Protein AF-A0A935MZI9-F1 (afdb_monomer)

Sequence (164 aa):
MFSITSVINKSRVSQPYQLLLAGLVLLYLSMLALTANASAQITFTRVWAGPEYTRVTLESNLPIKYTLSLQSSPDQVILDLENIGINPSLGSLPTKIDPKDPLIKKANIAYLSSNGVRLTLALKSKAVPRAFVLDPMGKFGYRLVLDIFPPDRAANASENTMIH

Secondary structure (DSSP, 8-state):
--------------HHHHHHHHHHHHHHHHHHT----PPB-EEEEEEEE-SS-EEEEEEESSPPPEEEEEEETTEEEEEEEETB---HHHHTGGGG--TT-SSEEEEEEEEETTTEEEEEEEESS--EEEEEEE--BTTB-EEEEEEEE-HHHHHHHTGGGTT-

Structure (mmCIF, N/CA/C/O backbone):
data_AF-A0A93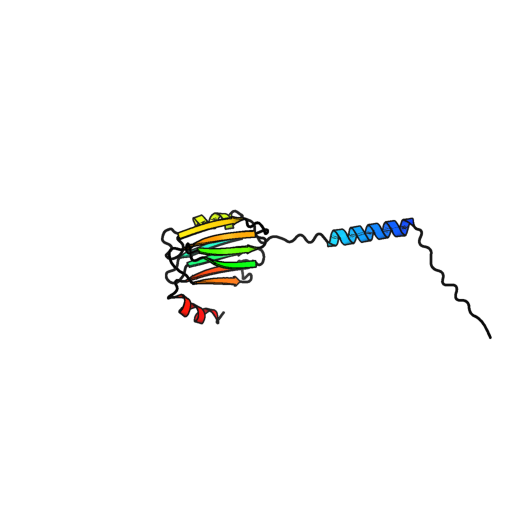5MZI9-F1
#
_entry.id   AF-A0A935MZI9-F1
#
loop_
_atom_site.group_PDB
_atom_site.id
_atom_site.type_symbol
_atom_site.label_atom_id
_atom_site.label_alt_id
_atom_site.label_comp_id
_atom_site.label_asym_id
_atom_site.label_entity_id
_atom_site.label_s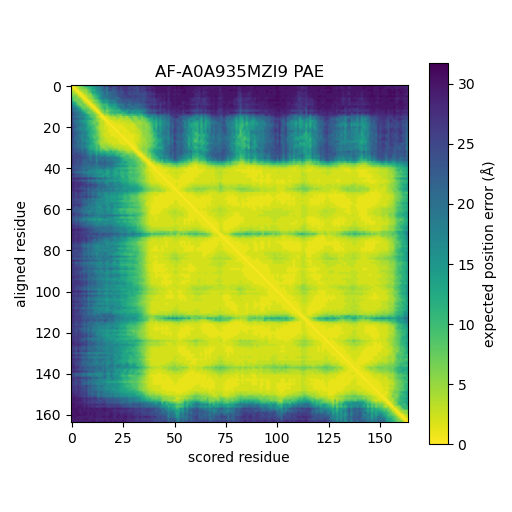eq_id
_atom_site.pdbx_PDB_ins_code
_atom_site.Cartn_x
_atom_site.Cartn_y
_atom_site.Cartn_z
_atom_site.occupancy
_atom_site.B_iso_or_equiv
_atom_site.auth_seq_id
_atom_site.auth_comp_id
_atom_site.auth_asym_id
_atom_site.auth_atom_id
_atom_site.pdbx_PDB_model_num
ATOM 1 N N . MET A 1 1 ? -81.687 23.612 27.664 1.00 50.78 1 MET A N 1
ATOM 2 C CA . MET A 1 1 ? -80.789 22.793 26.821 1.00 50.78 1 MET A CA 1
ATOM 3 C C . MET A 1 1 ? -79.408 22.875 27.465 1.00 50.78 1 MET A C 1
ATOM 5 O O . MET A 1 1 ? -78.915 23.980 27.641 1.00 50.78 1 MET A O 1
ATOM 9 N N . PHE A 1 2 ? -78.914 21.762 28.012 1.00 42.97 2 PHE A N 1
ATOM 10 C CA . PHE A 1 2 ? -77.824 21.706 29.000 1.00 42.97 2 PHE A CA 1
ATOM 11 C C . PHE A 1 2 ? -76.459 22.109 28.419 1.00 42.97 2 PHE A C 1
ATOM 13 O O . PHE A 1 2 ? -76.069 21.605 27.371 1.00 42.97 2 PHE A O 1
ATOM 20 N N . SER A 1 3 ? -75.723 22.971 29.130 1.00 45.97 3 SER A N 1
ATOM 21 C CA . SER A 1 3 ? -74.312 23.267 28.858 1.00 45.97 3 SER A CA 1
ATOM 22 C C . SER A 1 3 ? -73.448 22.392 29.767 1.00 45.97 3 SER A C 1
ATOM 24 O O . SER A 1 3 ? -73.548 22.492 30.990 1.00 45.97 3 SER A O 1
ATOM 26 N N . ILE A 1 4 ? -72.654 21.493 29.184 1.00 55.47 4 ILE A N 1
ATOM 27 C CA . ILE A 1 4 ? -71.721 20.625 29.913 1.00 55.47 4 ILE A CA 1
ATOM 28 C C . ILE A 1 4 ? -70.332 21.254 29.802 1.00 55.47 4 ILE A C 1
ATOM 30 O O . ILE A 1 4 ? -69.691 21.179 28.756 1.00 55.47 4 ILE A O 1
ATOM 34 N N . THR A 1 5 ? -69.853 21.874 30.877 1.00 53.16 5 THR A N 1
ATOM 35 C CA . THR A 1 5 ? -68.478 22.378 30.959 1.00 53.16 5 THR A CA 1
ATOM 36 C C . THR A 1 5 ? -67.553 21.224 31.350 1.00 53.16 5 THR A C 1
ATOM 38 O O . THR A 1 5 ? -67.623 20.723 32.472 1.00 53.16 5 THR A O 1
ATOM 41 N N . SER A 1 6 ? -66.683 20.771 30.443 1.00 55.53 6 SER A N 1
ATOM 42 C CA . SER A 1 6 ? -65.675 19.755 30.763 1.00 55.53 6 SER A CA 1
ATOM 43 C C . SER A 1 6 ? -64.560 20.364 31.619 1.00 55.53 6 SER A C 1
ATOM 45 O O . SER A 1 6 ? -63.818 21.232 31.153 1.00 55.53 6 SER A O 1
ATOM 47 N N . VAL A 1 7 ? -64.398 19.892 32.855 1.00 57.44 7 VAL A N 1
ATOM 48 C CA . VAL A 1 7 ? -63.219 20.194 33.677 1.00 57.44 7 VAL A CA 1
ATOM 49 C C . VAL A 1 7 ? -62.074 19.300 33.202 1.00 57.44 7 VAL A C 1
ATOM 51 O O . VAL A 1 7 ? -61.977 18.135 33.578 1.00 57.44 7 VAL A O 1
ATOM 54 N N . ILE A 1 8 ? -61.204 19.836 32.346 1.00 59.06 8 ILE A N 1
ATOM 55 C CA . ILE A 1 8 ? -59.955 19.167 31.972 1.00 59.06 8 ILE A CA 1
ATOM 56 C C . ILE A 1 8 ? -58.979 19.338 33.142 1.00 59.06 8 ILE A C 1
ATOM 58 O O . ILE A 1 8 ? -58.367 20.392 33.317 1.00 59.06 8 ILE A O 1
ATOM 62 N N . ASN A 1 9 ? -58.848 18.298 33.967 1.00 50.78 9 ASN A N 1
ATOM 63 C CA . ASN A 1 9 ? -57.849 18.231 35.030 1.00 50.78 9 ASN A CA 1
ATOM 64 C C . ASN A 1 9 ? -56.453 18.062 34.409 1.00 50.78 9 ASN A C 1
ATOM 66 O O . ASN A 1 9 ? -56.007 16.952 34.122 1.00 50.78 9 ASN A O 1
ATOM 70 N N . LYS A 1 10 ? -55.762 19.178 34.168 1.00 58.72 10 LYS A N 1
ATOM 71 C CA . LYS A 1 10 ? -54.358 19.176 33.753 1.00 58.72 10 LYS A CA 1
ATOM 72 C C . LYS A 1 10 ? -53.511 19.017 35.013 1.00 58.72 10 LYS A C 1
ATOM 74 O O . LYS A 1 10 ? -53.189 20.007 35.667 1.00 58.72 10 LYS A O 1
ATOM 79 N N . SER A 1 11 ? -53.191 17.773 35.374 1.00 56.94 11 SER A N 1
ATOM 80 C CA . SER A 1 11 ? -52.328 17.453 36.514 1.00 56.94 11 SER A CA 1
ATOM 81 C C . SER A 1 11 ? -51.043 18.281 36.432 1.00 56.94 11 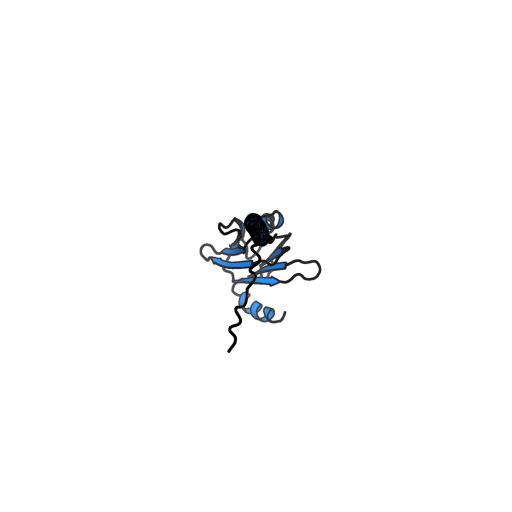SER A C 1
ATOM 83 O O . SER A 1 11 ? -50.204 18.077 35.549 1.00 56.94 11 SER A O 1
ATOM 85 N N . ARG A 1 12 ? -50.918 19.267 37.324 1.00 65.25 12 ARG A N 1
ATOM 86 C CA . ARG A 1 12 ? -49.789 20.195 37.380 1.00 65.25 12 ARG A CA 1
ATOM 87 C C . ARG A 1 12 ? -48.622 19.458 38.033 1.00 65.25 12 ARG A C 1
ATOM 89 O O . ARG A 1 12 ? -48.403 19.560 39.234 1.00 65.25 12 ARG A O 1
ATOM 96 N N . VAL A 1 13 ? -47.923 18.648 37.240 1.00 61.50 13 VAL A N 1
ATOM 97 C CA . VAL A 1 13 ? -46.647 18.042 37.640 1.00 61.50 13 VAL A CA 1
ATOM 98 C C . VAL A 1 13 ? -45.742 19.182 38.113 1.00 61.50 13 VAL A C 1
ATOM 100 O O . VAL A 1 13 ? -45.597 20.186 37.413 1.00 61.50 13 VAL A O 1
ATOM 103 N N . SER A 1 14 ? -45.225 19.093 39.337 1.00 62.81 14 SER A N 1
ATOM 104 C CA . SER A 1 14 ? -44.522 20.205 39.976 1.00 62.81 14 SER A CA 1
ATOM 105 C C . SER A 1 14 ? -43.237 20.556 39.212 1.00 62.81 14 SER A C 1
ATOM 107 O O . SER A 1 14 ? -42.521 19.676 38.732 1.00 62.81 14 SER A O 1
ATOM 109 N N . GLN A 1 15 ? -42.944 21.859 39.093 1.00 69.06 15 GLN A N 1
ATOM 110 C CA . GLN A 1 15 ? -41.798 22.395 38.340 1.00 69.06 15 GLN A CA 1
ATOM 111 C C . GLN A 1 15 ? -40.449 21.667 38.548 1.00 69.06 15 GLN A C 1
ATOM 113 O O . GLN A 1 15 ? -39.766 21.454 37.546 1.00 69.06 15 GLN A O 1
ATOM 118 N N . PRO A 1 16 ? -40.044 21.224 39.761 1.00 72.62 16 PRO A N 1
ATOM 119 C CA . PRO A 1 16 ? -38.768 20.520 39.923 1.00 72.62 16 PRO A CA 1
ATOM 120 C C . PRO A 1 16 ? -38.715 19.163 39.203 1.00 72.62 16 PRO A C 1
ATOM 122 O O . PRO A 1 16 ? -37.661 18.791 38.693 1.00 72.62 16 PRO A O 1
ATOM 125 N N . TYR A 1 17 ? -39.838 18.444 39.086 1.00 79.19 17 TYR A N 1
ATOM 126 C CA . TYR A 1 17 ? -39.873 17.154 38.385 1.00 79.19 17 TYR A CA 1
ATOM 127 C C . TYR A 1 17 ? -39.717 17.317 36.874 1.00 79.19 17 TYR A C 1
ATOM 129 O O . TYR A 1 17 ? -39.078 16.488 36.231 1.00 79.19 17 TYR A O 1
ATOM 137 N N . GLN A 1 18 ? -40.257 18.398 36.303 1.00 80.31 18 GLN A N 1
ATOM 138 C CA . GLN A 1 18 ? -40.099 18.687 34.876 1.00 80.31 18 GLN A CA 1
ATOM 139 C C . GLN A 1 18 ? -38.646 19.024 34.520 1.00 80.31 18 GLN A C 1
ATOM 141 O O . GLN A 1 18 ? -38.155 18.560 33.494 1.00 80.31 18 GLN A O 1
ATOM 146 N N . LEU A 1 19 ? -37.941 19.762 35.385 1.00 85.44 19 LEU A N 1
ATOM 147 C CA . LEU A 1 19 ? -36.517 20.068 35.202 1.00 85.44 19 LEU A CA 1
ATOM 148 C C . LEU A 1 19 ? -35.640 18.816 35.336 1.00 85.44 19 LEU A C 1
ATOM 150 O O . LEU A 1 19 ? -34.713 18.631 34.550 1.00 85.44 19 LEU A O 1
ATOM 154 N N . LEU A 1 20 ? -35.961 17.931 36.283 1.00 88.31 20 LEU A N 1
ATOM 155 C CA . LEU A 1 20 ? -35.230 16.679 36.490 1.00 88.31 20 LEU A CA 1
ATOM 156 C C . LEU A 1 20 ? -35.422 15.708 35.314 1.00 88.31 20 LEU A C 1
ATOM 158 O O . LEU A 1 20 ? -34.450 15.144 34.815 1.00 88.31 20 LEU A O 1
ATOM 162 N N . LEU A 1 21 ? -36.653 15.574 34.811 1.00 89.38 21 LEU A N 1
ATOM 163 C CA . LEU A 1 21 ? -36.949 14.790 33.608 1.00 89.38 21 LEU A CA 1
ATOM 164 C C . LEU A 1 21 ? -36.272 15.372 32.362 1.00 89.38 21 LEU A C 1
ATOM 166 O O . LEU A 1 21 ? -35.676 14.620 31.597 1.00 89.38 21 LEU A O 1
ATOM 170 N N . ALA A 1 22 ? -36.304 16.694 32.171 1.00 89.00 22 ALA A N 1
ATOM 171 C CA . ALA A 1 22 ? -35.617 17.343 31.054 1.00 89.00 22 ALA A CA 1
ATOM 172 C C . ALA A 1 22 ? -34.095 17.127 31.113 1.00 89.00 22 ALA A C 1
ATOM 174 O O . ALA A 1 22 ? -33.479 16.838 30.088 1.00 89.00 22 ALA A O 1
ATOM 175 N N . GLY A 1 23 ? -33.500 17.196 32.309 1.00 92.25 23 GLY A N 1
ATOM 176 C CA . GLY A 1 23 ? -32.087 16.889 32.530 1.00 92.25 23 GLY A CA 1
ATOM 177 C C . GLY A 1 23 ? -31.732 15.438 32.194 1.00 92.25 23 GLY A C 1
ATOM 178 O O . GLY A 1 23 ? -30.738 15.198 31.514 1.00 92.25 23 GLY A O 1
ATOM 179 N N . LEU A 1 24 ? -32.569 14.474 32.594 1.00 93.31 24 LEU A N 1
ATOM 180 C CA . LEU A 1 24 ? -32.386 13.057 32.253 1.00 93.31 24 LEU A CA 1
ATOM 181 C C . LEU A 1 24 ? -32.532 12.792 30.749 1.00 93.31 24 LEU A C 1
ATOM 183 O O . LEU A 1 24 ? -31.757 12.018 30.195 1.00 93.31 24 LEU A O 1
ATOM 187 N N . VAL A 1 25 ? -33.477 13.451 30.074 1.00 92.81 25 VAL A N 1
ATOM 188 C CA . VAL A 1 25 ? -33.648 13.344 28.616 1.00 92.81 25 VAL A CA 1
ATOM 189 C C . VAL A 1 25 ? -32.451 13.944 27.877 1.00 92.81 25 VAL A C 1
ATOM 191 O O . VAL A 1 25 ? -31.958 13.332 26.934 1.00 92.81 25 VAL A O 1
ATOM 194 N N . LEU A 1 26 ? -31.938 15.097 28.318 1.00 89.00 26 LEU A N 1
ATOM 195 C CA . LEU A 1 26 ? -30.732 15.711 27.750 1.00 89.00 26 LEU A CA 1
ATOM 196 C C . LEU A 1 26 ? -29.486 14.846 27.964 1.00 89.00 26 LEU A C 1
ATOM 198 O O . LEU A 1 26 ? -28.681 14.705 27.046 1.00 89.00 26 LEU A O 1
ATOM 202 N N . LEU A 1 27 ? -29.344 14.237 29.145 1.00 87.69 27 LEU A N 1
ATOM 203 C CA . LEU A 1 27 ? -28.261 13.299 29.441 1.00 87.69 27 LEU A CA 1
ATOM 204 C C . LEU A 1 27 ? -28.371 12.019 28.600 1.00 87.69 27 LEU A C 1
ATOM 206 O O . LEU A 1 27 ? -27.368 11.500 28.121 1.00 87.69 27 LEU A O 1
ATOM 210 N N . TYR A 1 28 ? -29.587 11.521 28.382 1.00 86.56 28 TYR A N 1
ATOM 211 C CA . TYR A 1 28 ? -29.821 10.380 27.505 1.00 86.56 28 TYR A CA 1
ATOM 212 C C . TYR A 1 28 ? -29.466 10.727 26.050 1.00 86.56 28 TYR A C 1
ATOM 214 O O . TYR A 1 28 ? -28.673 10.021 25.434 1.00 86.56 28 TYR A O 1
ATOM 222 N N . LEU A 1 29 ? -29.938 11.862 25.520 1.00 84.94 29 LEU A N 1
ATOM 223 C CA . LEU A 1 29 ? -29.601 12.324 24.166 1.00 84.94 29 LEU A CA 1
ATOM 224 C C . LEU A 1 29 ? -28.095 12.564 23.968 1.00 84.94 29 LEU A C 1
ATOM 226 O O . LEU A 1 29 ? -27.577 12.268 22.892 1.00 84.94 29 LEU A O 1
ATOM 230 N N . SER A 1 30 ? -27.379 13.064 24.981 1.00 80.38 30 SER A N 1
ATOM 231 C CA . SER A 1 30 ? -25.927 13.266 24.888 1.00 80.38 30 SER A CA 1
ATOM 232 C C . SER A 1 30 ? -25.146 11.949 24.885 1.00 80.38 30 SER A C 1
ATOM 234 O O . SER A 1 30 ? -24.137 11.846 24.189 1.00 80.38 30 SER A O 1
ATOM 236 N N . MET A 1 31 ? -25.636 10.913 25.574 1.00 78.62 31 MET A N 1
ATOM 237 C CA . MET A 1 31 ? -25.071 9.560 25.509 1.00 78.62 31 MET A CA 1
ATOM 238 C C . MET A 1 31 ? -25.290 8.903 24.137 1.00 78.62 31 MET A C 1
ATOM 240 O O . MET A 1 31 ? -24.408 8.189 23.665 1.00 78.62 31 MET A O 1
ATOM 244 N N . LEU A 1 32 ? -26.409 9.183 23.452 1.00 70.19 32 LEU A N 1
ATOM 245 C CA . LEU A 1 32 ? -26.630 8.729 22.069 1.00 70.19 32 LEU A CA 1
ATOM 246 C C . LEU A 1 32 ? -25.703 9.414 21.047 1.00 70.19 32 LEU A C 1
ATOM 248 O O . LEU A 1 32 ? -25.451 8.847 19.986 1.00 70.19 32 LEU A O 1
ATOM 252 N N . ALA A 1 33 ? -25.182 10.607 21.348 1.00 65.12 33 ALA A N 1
ATOM 253 C CA . ALA A 1 33 ? -24.295 11.348 20.447 1.00 65.12 33 ALA A CA 1
ATOM 254 C C . ALA A 1 33 ? -22.843 10.828 20.438 1.00 65.12 33 ALA A C 1
ATOM 256 O O . ALA A 1 33 ? -22.043 11.248 19.602 1.00 65.12 33 ALA A O 1
ATOM 257 N N . LEU A 1 34 ? -22.488 9.902 21.336 1.00 60.56 34 LEU A N 1
ATOM 258 C CA . LEU A 1 34 ? -21.151 9.317 21.427 1.00 60.56 34 LEU A CA 1
ATOM 259 C C . LEU A 1 34 ? -21.035 8.040 20.577 1.00 60.56 34 LEU A C 1
ATOM 261 O O . LEU A 1 34 ? -20.685 6.967 21.064 1.00 60.56 34 LEU A O 1
ATOM 265 N N . THR A 1 35 ? -21.314 8.130 19.276 1.00 60.19 35 THR A N 1
ATOM 266 C CA . THR A 1 35 ? -20.930 7.050 18.361 1.00 60.19 35 THR A CA 1
ATOM 267 C C . THR A 1 35 ? -19.417 7.108 18.168 1.00 60.19 35 THR A C 1
ATOM 269 O O . THR A 1 35 ? -18.906 7.908 17.381 1.00 60.19 35 THR A O 1
ATOM 272 N N . ALA A 1 36 ? -18.681 6.284 18.913 1.00 61.94 36 ALA A N 1
ATOM 273 C CA . ALA A 1 36 ? -17.266 6.062 18.661 1.00 61.94 36 ALA A CA 1
ATOM 274 C C . ALA A 1 36 ? -17.115 5.442 17.263 1.00 61.94 36 ALA A C 1
ATOM 276 O O . ALA A 1 36 ? -17.371 4.255 17.066 1.00 61.94 36 ALA A O 1
ATOM 277 N N . ASN A 1 37 ? -16.728 6.251 16.276 1.00 67.94 37 ASN A N 1
ATOM 278 C CA . ASN A 1 37 ? -16.358 5.746 14.960 1.00 67.94 37 ASN A CA 1
ATOM 279 C C . ASN A 1 37 ? -15.050 4.968 15.117 1.00 67.94 37 ASN A C 1
ATOM 281 O O . ASN A 1 37 ? -13.977 5.559 15.247 1.00 67.94 37 ASN A O 1
ATOM 285 N N . ALA A 1 38 ? -15.144 3.640 15.155 1.00 73.75 38 ALA A N 1
ATOM 286 C CA . ALA A 1 38 ? -13.966 2.789 15.159 1.00 73.75 38 ALA A CA 1
ATOM 287 C C . ALA A 1 38 ? -13.168 3.044 13.871 1.00 73.75 38 ALA A C 1
ATOM 289 O O . ALA A 1 38 ? -13.694 2.907 12.766 1.00 73.75 38 ALA A O 1
ATOM 290 N N . SER A 1 39 ? -11.904 3.444 14.015 1.00 85.12 39 SER A N 1
ATOM 291 C CA . SER A 1 39 ? -11.009 3.613 12.871 1.00 85.12 39 SER A CA 1
ATOM 292 C C . SER A 1 39 ? -10.630 2.237 12.325 1.00 85.12 39 SER A C 1
ATOM 294 O O . SER A 1 39 ? -10.331 1.313 13.090 1.00 85.12 39 SER A O 1
ATOM 296 N N . ALA A 1 40 ? -10.598 2.105 10.999 1.00 92.19 40 ALA A N 1
ATOM 297 C CA . ALA A 1 40 ? -10.010 0.928 10.382 1.00 92.19 40 ALA A CA 1
ATOM 298 C C . ALA A 1 40 ? -8.507 0.893 10.701 1.00 92.19 40 ALA A C 1
ATOM 300 O O . ALA A 1 40 ? -7.822 1.919 10.727 1.00 92.19 40 ALA A O 1
ATOM 301 N N . GLN A 1 41 ? -8.004 -0.303 10.979 1.00 95.19 41 GLN A N 1
ATOM 302 C CA . GLN A 1 41 ? -6.609 -0.572 11.288 1.00 95.19 41 GLN A CA 1
ATOM 303 C C . GLN A 1 41 ? -6.080 -1.565 10.271 1.00 95.19 41 GLN A C 1
ATOM 305 O O . GLN A 1 41 ? -6.669 -2.629 10.077 1.00 95.19 41 GLN A O 1
ATOM 310 N N . ILE A 1 42 ? -4.955 -1.230 9.643 1.00 97.94 42 ILE A N 1
ATOM 311 C CA . ILE A 1 42 ? -4.275 -2.158 8.743 1.00 97.94 42 ILE A CA 1
ATOM 312 C C . ILE A 1 42 ? -3.652 -3.266 9.589 1.00 97.94 42 ILE A C 1
ATOM 314 O O . ILE A 1 42 ? -2.752 -3.016 10.384 1.00 97.94 42 ILE A O 1
ATOM 318 N N . THR A 1 43 ? -4.132 -4.492 9.449 1.00 98.00 43 THR A N 1
ATOM 319 C CA . THR A 1 43 ? -3.643 -5.651 10.201 1.00 98.00 43 THR A CA 1
ATOM 320 C C . THR A 1 43 ? -2.451 -6.289 9.503 1.00 98.00 43 THR A C 1
ATOM 322 O O . THR A 1 43 ? -1.503 -6.710 10.166 1.00 98.00 43 THR A O 1
ATOM 325 N N . PHE A 1 44 ? -2.437 -6.290 8.169 1.00 98.19 44 PHE A N 1
ATOM 326 C CA . PHE A 1 44 ? -1.391 -6.922 7.376 1.00 98.19 44 PHE A CA 1
ATOM 327 C C . PHE A 1 44 ? -1.143 -6.185 6.056 1.00 98.19 44 PHE A C 1
ATOM 329 O O . PHE A 1 44 ? -2.039 -5.573 5.481 1.00 98.19 44 PHE A O 1
ATOM 336 N N . THR A 1 45 ? 0.094 -6.255 5.563 1.00 98.38 45 THR A N 1
ATOM 337 C CA . THR A 1 45 ? 0.484 -5.701 4.261 1.00 98.38 45 THR A CA 1
ATOM 338 C C . THR A 1 45 ? 1.344 -6.690 3.484 1.00 98.38 45 THR A C 1
ATOM 340 O O . THR A 1 45 ? 2.236 -7.336 4.047 1.00 98.38 45 THR A O 1
ATOM 343 N N . ARG A 1 46 ? 1.112 -6.792 2.174 1.00 97.81 46 ARG A N 1
ATOM 344 C CA . ARG A 1 46 ? 1.891 -7.628 1.252 1.00 97.81 46 ARG A CA 1
ATOM 345 C C . ARG A 1 46 ? 2.158 -6.876 -0.044 1.00 97.81 46 ARG A C 1
ATOM 347 O O . ARG A 1 46 ? 1.291 -6.163 -0.537 1.00 97.81 46 ARG A O 1
ATOM 354 N N . VAL A 1 47 ? 3.344 -7.104 -0.596 1.00 98.25 47 VAL A N 1
ATOM 3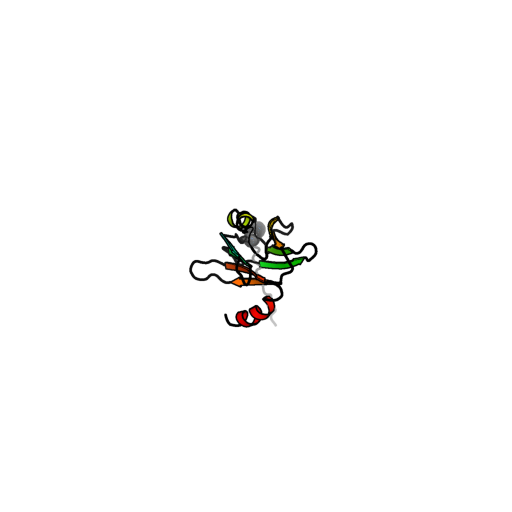55 C CA . VAL A 1 47 ? 3.726 -6.695 -1.946 1.00 98.25 47 VAL A CA 1
ATOM 356 C C . VAL A 1 47 ? 4.117 -7.958 -2.705 1.00 98.25 47 VAL A C 1
ATOM 358 O O . VAL A 1 47 ? 4.843 -8.798 -2.173 1.00 98.25 47 VAL A O 1
ATOM 361 N N . TRP A 1 48 ? 3.586 -8.127 -3.909 1.00 97.88 48 TRP A N 1
ATOM 362 C CA . TRP A 1 48 ? 3.954 -9.193 -4.832 1.00 97.88 48 TRP A CA 1
ATOM 363 C C . TRP A 1 48 ? 4.371 -8.562 -6.157 1.00 97.88 48 TRP A C 1
ATOM 365 O O . TRP A 1 48 ? 3.541 -7.964 -6.839 1.00 97.88 48 TRP A O 1
ATOM 375 N N . ALA A 1 49 ? 5.655 -8.680 -6.490 1.00 96.38 49 ALA A N 1
ATOM 376 C CA . ALA A 1 49 ? 6.224 -8.201 -7.743 1.00 96.38 49 ALA A CA 1
ATOM 377 C C . ALA A 1 49 ? 6.183 -9.334 -8.777 1.00 96.38 49 ALA A C 1
ATOM 379 O O . ALA A 1 49 ? 7.001 -10.256 -8.732 1.00 96.38 49 ALA A O 1
ATOM 380 N N . GLY A 1 50 ? 5.192 -9.300 -9.666 1.00 93.00 50 GLY A N 1
ATOM 381 C CA . GLY A 1 50 ? 5.019 -10.282 -10.727 1.00 93.00 50 GLY A CA 1
ATOM 382 C C . GLY A 1 50 ? 5.581 -9.822 -12.072 1.00 93.00 50 GLY A C 1
ATOM 383 O O . GLY A 1 50 ? 5.874 -8.639 -12.256 1.00 93.00 50 GLY A O 1
ATOM 384 N N . PRO A 1 51 ? 5.692 -10.741 -13.047 1.00 88.19 51 PRO A N 1
ATOM 385 C CA . PRO A 1 51 ? 6.032 -10.375 -14.418 1.00 88.19 51 PRO A CA 1
ATOM 386 C C . PRO A 1 51 ? 4.935 -9.507 -15.048 1.00 88.19 51 PRO A C 1
ATOM 388 O O . PRO A 1 51 ? 5.243 -8.520 -15.709 1.00 88.19 51 PRO A O 1
ATOM 391 N N . GLU A 1 52 ? 3.661 -9.814 -14.788 1.00 91.50 52 GLU A N 1
ATOM 392 C CA . GLU A 1 52 ? 2.534 -9.136 -15.434 1.00 91.50 52 GLU A CA 1
ATOM 393 C C . GLU A 1 52 ? 2.140 -7.824 -14.742 1.00 91.50 52 GLU A C 1
ATOM 395 O O . GLU A 1 52 ? 1.831 -6.837 -15.410 1.00 91.50 52 GLU A O 1
ATOM 400 N N . TYR A 1 53 ? 2.179 -7.800 -13.410 1.00 96.25 53 TYR A N 1
ATOM 401 C CA . TYR A 1 53 ? 1.782 -6.668 -12.575 1.00 96.25 53 TYR A CA 1
ATOM 402 C C . TYR A 1 53 ? 2.452 -6.739 -11.201 1.00 96.25 53 TYR A C 1
ATOM 404 O O . TYR A 1 53 ? 2.863 -7.811 -10.749 1.00 96.25 53 TYR A O 1
ATOM 412 N N . THR A 1 54 ? 2.493 -5.603 -10.508 1.00 97.69 54 THR A N 1
ATOM 413 C CA . THR A 1 54 ? 2.818 -5.549 -9.079 1.00 97.69 54 THR A CA 1
ATOM 414 C C . THR A 1 54 ? 1.530 -5.390 -8.284 1.00 97.69 54 THR A C 1
ATOM 416 O O . THR A 1 54 ? 0.748 -4.478 -8.548 1.00 97.69 54 THR A O 1
ATOM 419 N N . ARG A 1 55 ? 1.317 -6.258 -7.292 1.00 98.44 55 ARG A N 1
ATOM 420 C CA . ARG A 1 55 ? 0.165 -6.212 -6.383 1.00 98.44 55 ARG A CA 1
ATOM 421 C C . ARG A 1 55 ? 0.579 -5.746 -5.003 1.00 98.44 55 ARG A C 1
ATOM 423 O O . ARG A 1 55 ? 1.449 -6.342 -4.370 1.00 98.44 55 ARG A O 1
ATOM 430 N N . VAL A 1 56 ? -0.123 -4.744 -4.499 1.00 98.56 56 VAL A N 1
ATOM 431 C CA . VAL A 1 56 ? -0.087 -4.314 -3.105 1.00 98.56 56 VAL A CA 1
ATOM 432 C C . VAL A 1 56 ? -1.408 -4.714 -2.458 1.00 98.56 56 VAL A C 1
ATOM 434 O O . VAL A 1 56 ? -2.482 -4.458 -2.992 1.00 98.56 56 VAL A O 1
ATOM 437 N N . THR A 1 57 ? -1.350 -5.378 -1.310 1.00 98.50 57 THR A N 1
ATOM 438 C CA . THR A 1 57 ? -2.541 -5.767 -0.546 1.00 98.50 57 THR A CA 1
ATOM 439 C C . THR A 1 57 ? -2.437 -5.225 0.866 1.00 98.50 57 THR A C 1
ATOM 441 O O . THR A 1 57 ? -1.443 -5.474 1.553 1.00 98.50 57 THR A O 1
ATOM 444 N N . LEU A 1 58 ? -3.475 -4.508 1.287 1.00 98.62 58 LEU A N 1
ATOM 445 C CA . LEU A 1 58 ? -3.667 -4.017 2.645 1.00 98.62 58 LEU A CA 1
ATOM 446 C C . LEU A 1 58 ? -4.857 -4.765 3.243 1.00 98.62 58 LEU A C 1
ATOM 448 O O . LEU A 1 58 ? -5.954 -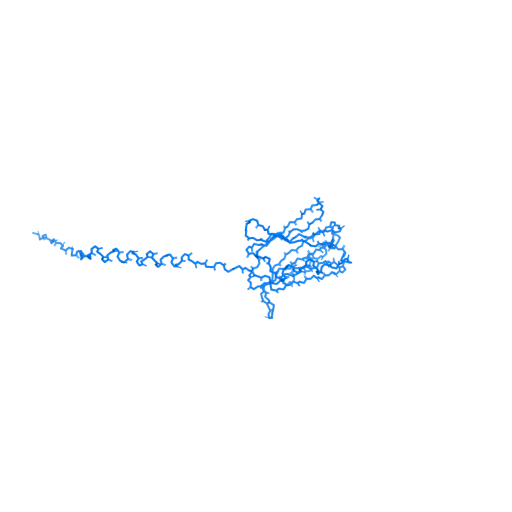4.694 2.699 1.00 98.62 58 LEU A O 1
ATOM 452 N N . GLU A 1 59 ? -4.641 -5.495 4.330 1.00 98.50 59 GLU A N 1
ATOM 453 C CA . GLU A 1 59 ? -5.710 -6.139 5.093 1.00 98.50 59 GLU A CA 1
ATOM 454 C C . GLU A 1 59 ? -6.069 -5.279 6.301 1.00 98.50 59 GLU A C 1
ATOM 456 O O . GLU A 1 59 ? -5.181 -4.682 6.912 1.00 98.50 59 GLU A O 1
ATOM 461 N N . SER A 1 60 ? -7.346 -5.227 6.663 1.00 98.06 60 SER A N 1
ATOM 462 C CA . SER A 1 60 ? -7.850 -4.477 7.805 1.00 98.06 60 SER A CA 1
ATOM 463 C C . SER A 1 60 ? -8.949 -5.212 8.568 1.00 98.06 60 SER A C 1
ATOM 465 O O . SER A 1 60 ? -9.599 -6.140 8.084 1.00 98.06 60 SER A O 1
ATOM 467 N N . ASN A 1 61 ? -9.176 -4.751 9.796 1.00 96.56 61 ASN A N 1
ATOM 468 C CA . ASN A 1 61 ? -10.251 -5.222 10.670 1.00 96.56 61 ASN A CA 1
ATOM 469 C C . ASN A 1 61 ? -11.641 -4.652 10.314 1.00 96.56 61 ASN A C 1
ATOM 471 O O . ASN A 1 61 ? -12.648 -5.216 10.729 1.00 96.56 61 ASN A O 1
ATOM 475 N N . LEU A 1 62 ? -11.700 -3.547 9.566 1.00 95.88 62 LEU A N 1
ATOM 476 C CA . LEU A 1 62 ? -12.922 -2.857 9.135 1.00 95.88 62 LEU A CA 1
ATOM 477 C C . LEU A 1 62 ? -12.837 -2.496 7.642 1.00 95.88 62 LEU A C 1
ATOM 479 O O . LEU A 1 62 ? -11.718 -2.407 7.128 1.00 95.88 62 LEU A O 1
ATOM 483 N N . PRO A 1 63 ? -13.967 -2.248 6.949 1.00 95.56 63 PRO A N 1
ATOM 484 C CA . PRO A 1 63 ? -13.964 -1.853 5.541 1.00 95.56 63 PRO A CA 1
ATOM 485 C C . PRO A 1 63 ? -13.047 -0.655 5.260 1.00 95.56 63 PRO A C 1
ATOM 487 O O . PRO A 1 63 ? -13.055 0.331 6.000 1.00 95.56 63 PRO A O 1
ATOM 490 N N . ILE A 1 64 ? -12.277 -0.725 4.170 1.00 95.44 64 ILE A N 1
ATOM 491 C CA . ILE A 1 64 ? -11.348 0.337 3.764 1.00 95.44 64 ILE A CA 1
ATOM 492 C C . ILE A 1 64 ? -12.036 1.250 2.754 1.00 95.44 64 ILE A C 1
ATOM 494 O O . ILE A 1 64 ? -12.404 0.815 1.664 1.00 95.44 64 ILE A O 1
ATOM 498 N N . LYS A 1 65 ? -12.152 2.533 3.096 1.00 95.69 65 LYS A N 1
ATOM 499 C CA . LYS A 1 65 ? -12.506 3.593 2.148 1.00 95.69 65 LYS A CA 1
ATOM 500 C C . LYS A 1 65 ? -11.232 4.221 1.605 1.00 95.69 65 LYS A C 1
ATOM 502 O O . LYS A 1 65 ? -10.306 4.493 2.374 1.00 95.69 65 LYS A O 1
ATOM 507 N N . TYR A 1 66 ? -11.175 4.417 0.293 1.00 97.62 66 TYR A N 1
ATOM 508 C CA . TYR A 1 66 ? -9.979 4.930 -0.356 1.00 97.62 66 TYR A CA 1
ATOM 509 C C . TYR A 1 66 ? -10.296 5.757 -1.600 1.00 97.62 66 TYR A C 1
ATOM 511 O O . TYR A 1 66 ? -11.337 5.582 -2.235 1.00 97.62 66 TYR A O 1
ATOM 519 N N . THR A 1 67 ? -9.339 6.597 -1.990 1.00 97.88 67 THR A N 1
ATOM 520 C CA . THR A 1 67 ? -9.285 7.185 -3.331 1.00 97.88 67 THR A CA 1
ATOM 521 C C . THR A 1 67 ? -7.979 6.802 -4.016 1.00 97.88 67 THR A C 1
ATOM 523 O O . THR A 1 67 ? -6.948 6.608 -3.367 1.00 97.88 67 THR A O 1
ATOM 526 N N . LEU A 1 68 ? -8.037 6.643 -5.337 1.00 98.31 68 LEU A N 1
ATOM 527 C CA . LEU A 1 68 ? -6.903 6.272 -6.174 1.00 98.31 68 LEU A CA 1
ATOM 528 C C . LEU A 1 68 ? -6.670 7.372 -7.205 1.00 98.31 68 LEU A C 1
ATOM 530 O O . LEU A 1 68 ? -7.587 7.749 -7.933 1.00 98.31 68 LEU A O 1
ATOM 534 N N . SER A 1 69 ? -5.438 7.861 -7.293 1.00 97.38 69 SER A N 1
ATOM 535 C CA . SER A 1 69 ? -5.037 8.830 -8.310 1.00 97.38 69 SER A CA 1
ATOM 536 C C . SER A 1 69 ? -3.656 8.514 -8.876 1.00 97.38 69 SER A C 1
ATOM 538 O O . SER A 1 69 ? -2.843 7.821 -8.259 1.00 97.38 69 SER A O 1
ATOM 540 N N . LEU A 1 70 ? -3.413 9.006 -10.089 1.00 96.75 70 LEU A N 1
ATOM 541 C CA . LEU A 1 70 ? -2.135 8.900 -10.778 1.00 96.75 70 LEU A CA 1
ATOM 542 C C . LEU A 1 70 ? -1.581 10.311 -10.989 1.00 96.75 70 LEU A C 1
ATOM 544 O O . LEU A 1 70 ? -2.283 11.191 -11.483 1.00 96.75 70 LEU A O 1
ATOM 548 N N . GLN A 1 71 ? -0.315 10.512 -10.643 1.00 96.69 71 GLN A N 1
ATOM 549 C CA . GLN A 1 71 ? 0.438 11.729 -10.933 1.00 96.69 71 GLN A CA 1
ATOM 550 C C . GLN A 1 71 ? 1.525 11.381 -11.950 1.00 96.69 71 GLN A C 1
ATOM 552 O O . GLN A 1 71 ? 2.212 10.388 -11.764 1.00 96.69 71 GLN A O 1
ATOM 557 N N . SER A 1 72 ? 1.681 12.163 -13.023 1.00 90.88 72 SER A N 1
ATOM 558 C CA . SER A 1 72 ? 2.622 11.845 -14.122 1.00 90.88 72 SER A CA 1
ATOM 559 C C . SER A 1 72 ? 3.942 12.627 -14.086 1.00 90.88 72 SER A C 1
ATOM 561 O O . SER A 1 72 ? 4.802 12.435 -14.940 1.00 90.88 72 SER A O 1
ATOM 563 N N . SER A 1 73 ? 4.117 13.512 -13.101 1.00 90.12 73 SER A N 1
ATOM 564 C CA . SER A 1 73 ? 5.295 14.381 -12.972 1.00 90.12 73 SER A CA 1
ATOM 565 C C . SER A 1 73 ? 5.677 14.567 -11.496 1.00 90.12 73 SER A C 1
ATOM 567 O O . SER A 1 73 ? 5.232 15.532 -10.868 1.00 90.12 73 SER A O 1
ATOM 569 N N . PRO A 1 74 ? 6.483 13.663 -10.904 1.00 93.94 74 PRO A N 1
ATOM 570 C CA . PRO A 1 74 ? 6.938 12.378 -11.460 1.00 93.94 74 PRO A CA 1
ATOM 571 C C . PRO A 1 74 ? 5.826 11.309 -11.453 1.00 93.94 74 PRO A C 1
ATOM 573 O O . PRO A 1 74 ? 4.820 11.493 -10.772 1.00 93.94 74 PRO A O 1
ATOM 576 N N . ASP A 1 75 ? 6.029 10.194 -12.169 1.00 97.44 75 ASP A N 1
ATOM 577 C CA . ASP A 1 75 ? 5.092 9.059 -12.204 1.00 97.44 75 ASP A CA 1
ATOM 578 C C . ASP A 1 75 ? 4.906 8.437 -10.803 1.00 97.44 75 ASP A C 1
ATOM 580 O O . ASP A 1 75 ? 5.837 7.875 -10.213 1.00 97.44 75 ASP A O 1
ATOM 584 N N . GLN A 1 76 ? 3.698 8.554 -10.250 1.00 98.19 76 GLN A N 1
ATOM 585 C CA . GLN A 1 76 ? 3.327 8.050 -8.928 1.00 98.19 76 GLN A CA 1
ATOM 586 C C . GLN A 1 76 ? 1.883 7.552 -8.905 1.00 98.19 76 GLN A C 1
ATOM 588 O O . GLN A 1 76 ? 0.982 8.215 -9.419 1.00 98.19 76 GLN A O 1
ATOM 593 N N . VAL A 1 77 ? 1.660 6.427 -8.226 1.00 98.50 77 VAL A N 1
ATOM 594 C CA . VAL A 1 77 ? 0.323 6.010 -7.783 1.00 98.50 77 VAL A CA 1
ATOM 595 C C . VAL A 1 77 ? 0.117 6.510 -6.363 1.00 98.50 77 VAL A C 1
ATOM 597 O O . VAL A 1 77 ? 0.943 6.255 -5.485 1.00 98.50 77 VAL A O 1
ATOM 600 N N . ILE A 1 78 ? -0.984 7.216 -6.139 1.00 98.44 78 ILE A N 1
ATOM 601 C CA . ILE A 1 78 ? -1.360 7.760 -4.839 1.00 98.44 78 ILE A CA 1
ATOM 602 C C . ILE A 1 78 ? -2.644 7.069 -4.396 1.00 98.44 78 ILE A C 1
ATOM 604 O O . ILE A 1 78 ? -3.659 7.111 -5.094 1.00 98.44 78 ILE A O 1
ATOM 608 N N . LEU A 1 79 ? -2.573 6.430 -3.232 1.00 98.38 79 LEU A N 1
ATOM 609 C CA . LEU A 1 79 ? -3.679 5.751 -2.581 1.00 98.38 79 LEU A CA 1
ATOM 610 C C . LEU A 1 79 ? -3.945 6.428 -1.235 1.00 98.38 79 LEU A C 1
ATOM 612 O O . LEU A 1 79 ? -3.185 6.243 -0.282 1.00 98.38 79 LEU A O 1
ATOM 616 N N . ASP A 1 80 ? -5.017 7.207 -1.164 1.00 98.19 80 ASP A N 1
ATOM 617 C CA . ASP A 1 80 ? -5.434 7.870 0.070 1.00 98.19 80 ASP A CA 1
ATOM 618 C C . ASP A 1 80 ? -6.444 6.996 0.798 1.00 98.19 80 ASP A C 1
ATOM 620 O O . ASP A 1 80 ? -7.445 6.589 0.215 1.00 98.19 80 ASP A O 1
ATOM 624 N N . LEU A 1 81 ? -6.173 6.709 2.067 1.00 97.44 81 LEU A N 1
ATOM 625 C CA . LEU A 1 81 ? -6.971 5.856 2.937 1.00 97.44 81 LEU A CA 1
ATOM 626 C C . LEU A 1 81 ? -7.682 6.724 3.977 1.00 97.44 81 LEU A C 1
ATOM 628 O O . LEU A 1 81 ? -7.036 7.445 4.744 1.00 97.44 81 LEU A O 1
ATOM 632 N N . GLU A 1 82 ? -9.009 6.647 4.019 1.00 95.38 82 GLU A N 1
ATOM 633 C CA . GLU A 1 82 ? -9.827 7.452 4.928 1.00 95.38 82 GLU A CA 1
ATOM 634 C C . GLU A 1 82 ? -9.937 6.801 6.310 1.00 95.38 82 GLU A C 1
ATOM 636 O O . GLU A 1 82 ? -10.154 5.595 6.425 1.00 95.38 82 GLU A O 1
ATOM 641 N N . ASN A 1 83 ? -9.864 7.608 7.373 1.00 93.69 83 ASN A N 1
ATOM 642 C CA . ASN A 1 83 ? -10.040 7.179 8.767 1.00 93.69 83 ASN A CA 1
ATOM 643 C C . ASN A 1 83 ? -9.127 6.007 9.186 1.00 93.69 83 ASN A C 1
ATOM 645 O O . ASN A 1 83 ? -9.486 5.192 10.042 1.00 93.69 83 ASN A O 1
ATOM 649 N N . ILE A 1 84 ? -7.938 5.931 8.582 1.00 94.88 84 ILE A N 1
ATOM 650 C CA . ILE A 1 84 ? -6.879 4.966 8.891 1.00 94.88 84 ILE A CA 1
ATOM 651 C C . ILE A 1 84 ? -5.660 5.735 9.396 1.00 94.88 84 ILE A C 1
ATOM 653 O O . ILE A 1 84 ? -5.257 6.727 8.793 1.00 94.88 84 ILE A O 1
ATOM 657 N N . GLY A 1 85 ? -5.067 5.267 10.496 1.00 93.56 85 GLY A N 1
ATOM 658 C CA . GLY A 1 85 ? -3.800 5.777 11.027 1.00 93.56 85 GLY A CA 1
ATOM 659 C C . GLY A 1 85 ? -2.600 4.924 10.607 1.00 93.56 85 GLY A C 1
ATOM 660 O O . GLY A 1 85 ? -2.751 3.767 10.208 1.00 93.56 85 GLY A O 1
ATOM 661 N N . ILE A 1 86 ? -1.387 5.473 10.729 1.00 95.81 86 ILE A N 1
ATOM 662 C CA . ILE A 1 86 ? -0.161 4.691 10.532 1.00 95.81 86 ILE A CA 1
ATOM 663 C C . ILE A 1 86 ? 0.056 3.809 11.762 1.00 95.81 86 ILE A C 1
ATOM 665 O O . ILE A 1 86 ? 0.199 4.298 12.879 1.00 95.81 86 ILE A O 1
ATOM 669 N N . ASN A 1 87 ? 0.126 2.501 11.540 1.00 96.00 87 ASN A N 1
ATOM 670 C CA . ASN A 1 87 ? 0.493 1.507 12.543 1.00 96.00 87 ASN A CA 1
ATOM 671 C C . ASN A 1 87 ? 1.690 0.670 12.040 1.00 96.00 87 ASN A C 1
ATOM 673 O O . ASN A 1 87 ? 2.106 0.849 10.892 1.00 96.00 87 ASN A O 1
ATOM 677 N N . PRO A 1 88 ? 2.275 -0.241 12.842 1.00 97.81 88 PRO A N 1
ATOM 678 C CA . PRO A 1 88 ? 3.449 -1.011 12.419 1.00 97.81 88 PRO A CA 1
ATOM 679 C C . PRO A 1 88 ? 3.246 -1.812 11.121 1.00 97.81 88 PRO A C 1
ATOM 681 O O . PRO A 1 88 ? 4.138 -1.861 10.270 1.00 97.81 88 PRO A O 1
ATOM 684 N N . SER A 1 89 ? 2.061 -2.397 10.922 1.00 97.56 89 SER A N 1
ATOM 685 C CA . SER A 1 89 ? 1.745 -3.175 9.719 1.00 97.56 89 SER A CA 1
ATOM 686 C C . SER A 1 89 ? 1.758 -2.312 8.459 1.00 97.56 89 SER A C 1
ATOM 688 O O . SER A 1 89 ? 2.392 -2.695 7.471 1.00 97.56 89 SER A O 1
ATOM 690 N N . LEU A 1 90 ? 1.122 -1.137 8.493 1.00 97.94 90 LEU A N 1
ATOM 691 C CA . LEU A 1 90 ? 1.152 -0.194 7.376 1.00 97.94 90 LEU A CA 1
ATOM 692 C C . LEU A 1 90 ? 2.537 0.444 7.219 1.00 97.94 90 LEU A C 1
ATOM 694 O O . LEU A 1 90 ? 3.089 0.438 6.124 1.00 97.94 90 LEU A O 1
ATOM 698 N N . GLY A 1 91 ? 3.137 0.919 8.311 1.00 97.88 91 GLY A N 1
ATOM 699 C CA . GLY A 1 91 ? 4.438 1.591 8.324 1.00 97.88 91 GLY A CA 1
ATOM 700 C C . GLY A 1 91 ? 5.603 0.726 7.834 1.00 97.88 91 GLY A C 1
ATOM 701 O O . GLY A 1 91 ? 6.598 1.264 7.359 1.00 97.88 91 GLY A O 1
ATOM 702 N N . SER A 1 92 ? 5.473 -0.604 7.883 1.00 97.50 92 SER A N 1
ATOM 703 C CA . SER A 1 92 ? 6.459 -1.539 7.319 1.00 97.50 92 SER A CA 1
ATOM 704 C C . SER A 1 92 ? 6.348 -1.740 5.803 1.00 97.50 92 SER A C 1
ATOM 706 O O . SER A 1 92 ? 7.244 -2.319 5.202 1.00 97.50 92 SER A O 1
ATOM 708 N N . LEU A 1 93 ? 5.279 -1.281 5.146 1.00 98.38 93 LEU A N 1
ATOM 709 C CA . LEU A 1 93 ? 5.079 -1.511 3.711 1.00 98.38 93 LEU A CA 1
ATOM 710 C C . LEU A 1 93 ? 6.234 -0.992 2.832 1.00 98.38 93 LEU A C 1
ATOM 712 O O . LEU A 1 93 ? 6.636 -1.726 1.929 1.00 98.38 93 LEU A O 1
ATOM 716 N N . PRO A 1 94 ? 6.833 0.193 3.079 1.00 98.31 94 PRO A N 1
ATOM 717 C CA . PRO A 1 94 ? 7.962 0.671 2.285 1.00 98.31 94 PRO A CA 1
ATOM 718 C C . PRO A 1 94 ? 9.179 -0.249 2.274 1.00 98.31 94 PRO A C 1
ATOM 720 O O . PRO A 1 94 ? 9.890 -0.282 1.273 1.00 98.31 94 PRO A O 1
ATOM 723 N N . THR A 1 95 ? 9.405 -1.026 3.337 1.00 98.00 95 THR A N 1
ATOM 724 C CA . THR A 1 95 ? 10.532 -1.970 3.402 1.00 98.00 95 THR A CA 1
ATOM 725 C C . THR A 1 95 ? 10.268 -3.262 2.627 1.00 98.00 95 THR A C 1
ATOM 727 O O . THR A 1 95 ? 11.196 -4.027 2.385 1.00 98.00 95 THR A O 1
ATOM 730 N N . LYS A 1 96 ? 9.017 -3.498 2.207 1.00 97.88 96 LYS A N 1
ATOM 731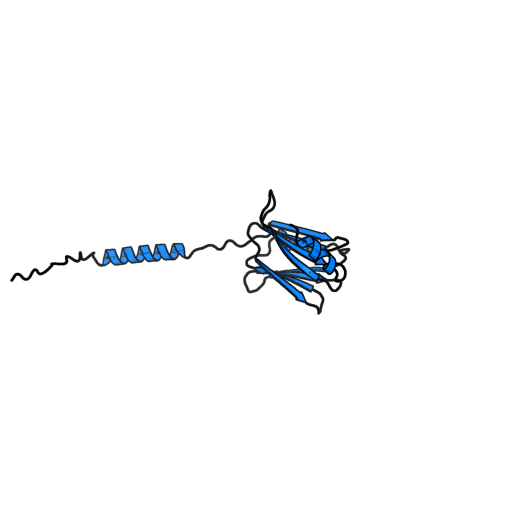 C CA . LYS A 1 96 ? 8.593 -4.666 1.420 1.00 97.88 96 LYS A CA 1
ATOM 732 C C . LYS A 1 96 ? 8.686 -4.439 -0.091 1.00 97.88 96 LYS A C 1
ATOM 734 O O . LYS A 1 96 ? 8.379 -5.353 -0.850 1.00 97.88 96 LYS A O 1
ATOM 739 N N . ILE A 1 97 ? 9.074 -3.239 -0.529 1.00 98.00 97 ILE A N 1
ATOM 740 C CA . ILE A 1 97 ? 9.321 -2.956 -1.945 1.00 98.00 97 ILE A CA 1
ATOM 741 C C . ILE A 1 97 ? 10.681 -3.539 -2.324 1.00 98.00 97 ILE A C 1
ATOM 743 O O . ILE A 1 97 ? 11.718 -3.046 -1.879 1.00 98.00 97 ILE A O 1
ATOM 747 N N . ASP A 1 98 ? 10.671 -4.582 -3.151 1.00 96.00 98 ASP A N 1
ATOM 748 C CA . ASP A 1 98 ? 11.897 -5.159 -3.696 1.00 96.00 98 ASP A CA 1
ATOM 749 C C . ASP A 1 98 ? 12.558 -4.143 -4.651 1.00 96.00 98 ASP A C 1
ATOM 751 O O . ASP A 1 98 ? 11.899 -3.654 -5.572 1.00 96.00 98 ASP A O 1
ATOM 755 N N . PRO A 1 99 ? 13.857 -3.823 -4.501 1.00 95.12 99 PRO A N 1
ATOM 756 C CA . PRO A 1 99 ? 14.577 -2.992 -5.467 1.00 95.12 99 PRO A CA 1
ATOM 757 C C . PRO A 1 99 ? 14.472 -3.480 -6.925 1.00 95.12 99 PRO A C 1
ATOM 759 O O . PRO A 1 99 ? 14.564 -2.671 -7.858 1.00 95.12 99 PRO A O 1
ATOM 762 N N . LYS A 1 100 ? 14.268 -4.787 -7.133 1.00 96.19 100 LYS A N 1
ATOM 763 C CA . LYS A 1 100 ? 14.088 -5.445 -8.434 1.00 96.19 100 LYS A CA 1
ATOM 764 C C . LYS A 1 100 ? 12.648 -5.426 -8.951 1.00 96.19 100 LYS A C 1
ATOM 766 O O . LYS A 1 100 ? 12.435 -5.877 -10.072 1.00 96.19 100 LYS A O 1
ATOM 771 N N . ASP A 1 101 ? 11.685 -4.889 -8.200 1.00 96.75 101 ASP A N 1
ATOM 772 C CA . ASP A 1 101 ? 10.300 -4.741 -8.663 1.00 96.75 101 ASP A CA 1
ATOM 773 C C . ASP A 1 101 ? 10.269 -3.986 -10.008 1.00 96.75 101 ASP A C 1
ATOM 775 O O . ASP A 1 101 ? 10.886 -2.923 -10.117 1.00 96.75 101 ASP A O 1
ATOM 779 N N . PRO A 1 102 ? 9.621 -4.508 -11.060 1.00 95.19 102 PRO A N 1
ATOM 780 C CA . PRO A 1 102 ? 9.689 -3.898 -12.385 1.00 95.19 102 PRO A CA 1
ATOM 781 C C . PRO A 1 102 ? 8.957 -2.549 -12.479 1.00 95.19 102 PRO A C 1
ATOM 783 O O . PRO A 1 102 ? 9.278 -1.755 -13.362 1.00 95.19 102 PRO A O 1
ATOM 786 N N . LEU A 1 103 ? 8.007 -2.265 -11.581 1.00 97.25 103 LEU A N 1
ATOM 787 C CA . LEU A 1 103 ? 7.086 -1.130 -11.686 1.00 97.25 103 LEU A CA 1
ATOM 788 C C . LEU A 1 103 ? 7.257 -0.117 -10.554 1.00 97.25 103 LEU A C 1
ATOM 790 O O . LEU A 1 103 ? 7.243 1.088 -10.809 1.00 97.25 103 LEU A O 1
ATOM 794 N N . ILE A 1 104 ? 7.441 -0.570 -9.313 1.00 98.06 104 ILE A N 1
ATOM 795 C CA . ILE A 1 104 ? 7.543 0.301 -8.139 1.00 98.06 104 ILE A CA 1
ATOM 796 C C . ILE A 1 104 ? 9.014 0.560 -7.805 1.00 98.06 104 ILE A C 1
ATOM 798 O O . ILE A 1 104 ? 9.823 -0.347 -7.634 1.00 98.06 104 ILE A O 1
ATOM 802 N N . LYS A 1 105 ? 9.377 1.836 -7.674 1.00 98.00 105 LYS A N 1
ATOM 803 C CA . LYS A 1 105 ? 10.709 2.275 -7.240 1.00 98.00 105 LYS A CA 1
ATOM 804 C C . LYS A 1 105 ? 10.836 2.319 -5.720 1.00 98.00 105 LYS A C 1
ATOM 806 O O . LYS A 1 105 ? 11.872 1.946 -5.181 1.00 98.00 105 LYS A O 1
ATOM 811 N N . LYS A 1 106 ? 9.830 2.871 -5.042 1.00 98.19 106 LYS A N 1
ATOM 812 C CA . LYS A 1 106 ? 9.757 3.001 -3.579 1.00 98.19 106 LYS A CA 1
ATOM 813 C C . LYS A 1 106 ? 8.334 3.343 -3.155 1.00 98.19 106 LYS A C 1
ATOM 815 O O . LYS A 1 106 ? 7.580 3.905 -3.948 1.00 98.19 106 LYS A O 1
ATOM 820 N N . ALA A 1 107 ? 8.016 3.094 -1.891 1.00 98.44 107 ALA A N 1
ATOM 821 C CA . ALA A 1 107 ? 6.792 3.579 -1.268 1.00 98.44 107 ALA A CA 1
ATOM 822 C C . ALA A 1 107 ? 7.098 4.630 -0.192 1.00 98.44 107 ALA A C 1
ATOM 824 O O . ALA A 1 107 ? 8.164 4.623 0.423 1.00 98.44 107 ALA A O 1
ATOM 825 N N . ASN A 1 108 ? 6.151 5.528 0.044 1.00 98.19 108 ASN A N 1
ATOM 826 C CA . ASN A 1 108 ? 6.151 6.473 1.150 1.00 98.19 108 ASN A CA 1
ATOM 827 C C . ASN A 1 108 ? 4.753 6.526 1.768 1.00 98.19 108 ASN A C 1
ATOM 829 O O . ASN A 1 108 ? 3.760 6.349 1.066 1.00 98.19 108 ASN A O 1
ATOM 833 N N . ILE A 1 109 ? 4.694 6.751 3.077 1.00 98.06 109 ILE A N 1
ATOM 834 C CA . ILE A 1 109 ? 3.442 6.900 3.810 1.00 98.06 109 ILE A CA 1
ATOM 835 C C . ILE A 1 109 ? 3.488 8.237 4.538 1.00 98.06 109 ILE A C 1
ATOM 837 O O . ILE A 1 109 ? 4.475 8.540 5.211 1.00 98.06 109 ILE A O 1
ATOM 841 N N . ALA A 1 110 ? 2.416 9.012 4.415 1.00 97.19 110 ALA A N 1
ATOM 842 C CA . ALA A 1 110 ? 2.249 10.291 5.088 1.00 97.19 110 ALA A CA 1
ATOM 843 C C . ALA A 1 110 ? 0.852 10.397 5.705 1.00 97.19 110 ALA A C 1
ATOM 845 O O . ALA A 1 110 ? -0.104 9.815 5.197 1.00 97.19 110 ALA A O 1
ATOM 846 N N . TYR A 1 111 ? 0.721 11.157 6.789 1.00 96.56 111 TYR A N 1
ATOM 847 C CA . TYR A 1 111 ? -0.591 11.520 7.319 1.00 96.56 111 TYR A CA 1
ATOM 848 C C . TYR A 1 111 ? -1.275 12.545 6.408 1.00 96.56 111 TYR A C 1
ATOM 850 O O . TYR A 1 111 ? -0.625 13.442 5.868 1.00 96.56 111 TYR A O 1
ATOM 858 N N . LEU A 1 112 ? -2.593 12.425 6.271 1.00 94.19 112 LEU A N 1
ATOM 859 C CA . LEU A 1 112 ? -3.458 13.431 5.659 1.00 94.19 112 LEU A CA 1
ATOM 860 C C . LEU A 1 112 ? -4.052 14.335 6.743 1.00 94.19 112 LEU A C 1
ATOM 862 O O . LEU A 1 112 ? -4.312 13.894 7.861 1.00 94.19 112 LEU A O 1
ATOM 866 N N . SER A 1 113 ? -4.331 15.593 6.395 1.00 86.00 113 SER A N 1
ATOM 867 C CA . SER A 1 113 ? -5.010 16.541 7.291 1.00 86.00 113 SER A CA 1
ATOM 868 C C . SER A 1 113 ? -6.456 16.136 7.607 1.00 86.00 113 SER A C 1
ATOM 870 O O . SER A 1 113 ? -6.980 16.490 8.657 1.00 86.00 113 SER A O 1
ATOM 872 N N . SER A 1 114 ? -7.094 15.366 6.724 1.00 83.94 114 SER A N 1
ATOM 873 C CA . SER A 1 114 ? -8.494 14.939 6.803 1.00 83.94 114 SER A CA 1
ATOM 874 C C . SER A 1 114 ? -8.707 13.625 7.567 1.00 83.94 114 SER A C 1
ATOM 876 O O . SER A 1 114 ? -9.591 12.854 7.205 1.00 83.94 114 SER A O 1
ATOM 878 N N . ASN A 1 115 ? -7.897 13.340 8.592 1.00 85.94 115 ASN A N 1
ATOM 879 C CA . ASN A 1 115 ? -7.942 12.081 9.347 1.00 85.94 115 ASN A CA 1
ATOM 880 C C . ASN A 1 115 ? -7.789 10.837 8.447 1.00 85.94 115 ASN A C 1
ATOM 882 O O . ASN A 1 115 ? -8.724 10.066 8.233 1.00 85.94 115 ASN A O 1
ATOM 886 N N . GLY A 1 116 ? -6.593 10.645 7.898 1.00 94.62 116 GLY A N 1
ATOM 887 C CA . GLY A 1 116 ? -6.281 9.513 7.033 1.00 94.62 116 GLY A CA 1
ATOM 888 C C . GLY A 1 116 ? -4.793 9.419 6.735 1.00 94.62 116 GLY A C 1
ATOM 889 O O . GLY A 1 116 ? -3.978 10.153 7.303 1.00 94.62 116 GLY A O 1
ATOM 890 N N . VAL A 1 117 ? -4.437 8.537 5.810 1.00 97.50 117 VAL A N 1
ATOM 891 C CA . VAL A 1 117 ? -3.049 8.327 5.387 1.00 97.50 117 VAL A CA 1
ATOM 892 C C . VAL A 1 117 ? -2.956 8.235 3.874 1.00 97.50 117 VAL A C 1
ATOM 894 O O . VAL A 1 117 ? -3.805 7.640 3.220 1.00 97.50 117 VAL A O 1
ATOM 897 N N . ARG A 1 118 ? -1.890 8.803 3.325 1.00 98.38 118 ARG A N 1
ATOM 898 C CA . ARG A 1 118 ? -1.526 8.730 1.916 1.00 98.38 118 ARG A CA 1
ATOM 899 C C . ARG A 1 118 ? -0.415 7.712 1.741 1.00 98.38 118 ARG A C 1
ATOM 901 O O . ARG A 1 118 ? 0.671 7.891 2.291 1.00 98.38 118 ARG A O 1
ATOM 908 N N . LEU A 1 119 ? -0.677 6.673 0.958 1.00 98.50 119 LEU A N 1
ATOM 909 C CA . LEU A 1 119 ? 0.337 5.768 0.434 1.00 98.50 119 LEU A CA 1
ATOM 910 C C . LEU A 1 119 ? 0.728 6.235 -0.971 1.00 98.50 119 LEU A C 1
ATOM 912 O O . LEU A 1 119 ? -0.058 6.148 -1.911 1.00 98.50 119 LEU A O 1
ATOM 916 N N . THR A 1 120 ? 1.967 6.689 -1.117 1.00 98.62 120 THR A N 1
ATOM 917 C CA . THR A 1 120 ? 2.538 7.091 -2.403 1.00 98.62 120 THR A CA 1
ATOM 918 C C . THR A 1 120 ? 3.503 6.023 -2.893 1.00 98.62 120 THR A C 1
ATOM 920 O O . THR A 1 120 ? 4.498 5.723 -2.232 1.00 98.62 120 THR A O 1
ATOM 923 N N . LEU A 1 121 ? 3.252 5.483 -4.081 1.00 98.69 121 LEU A N 1
ATOM 924 C CA . LEU A 1 121 ? 4.122 4.539 -4.773 1.00 98.69 121 LEU A CA 1
ATOM 925 C C . LEU A 1 121 ? 4.792 5.267 -5.935 1.00 98.69 121 LEU A C 1
ATOM 927 O O . LEU A 1 121 ? 4.152 5.580 -6.937 1.00 98.69 121 LEU A O 1
ATOM 931 N N . ALA A 1 122 ? 6.085 5.553 -5.797 1.00 98.44 122 ALA A N 1
ATOM 932 C CA . ALA A 1 122 ? 6.865 6.116 -6.891 1.00 98.44 122 ALA A CA 1
ATOM 933 C C . ALA A 1 122 ? 7.116 5.033 -7.938 1.00 98.44 122 ALA A C 1
ATOM 935 O O . ALA A 1 122 ? 7.605 3.955 -7.592 1.00 98.44 122 ALA A O 1
ATOM 936 N N . LEU A 1 123 ? 6.813 5.323 -9.199 1.00 98.31 123 LEU A N 1
ATOM 937 C CA . LEU A 1 123 ? 6.918 4.360 -10.286 1.00 98.31 123 LEU A CA 1
ATOM 938 C C . LEU A 1 123 ? 8.262 4.465 -11.018 1.00 98.31 123 LEU A C 1
ATOM 940 O 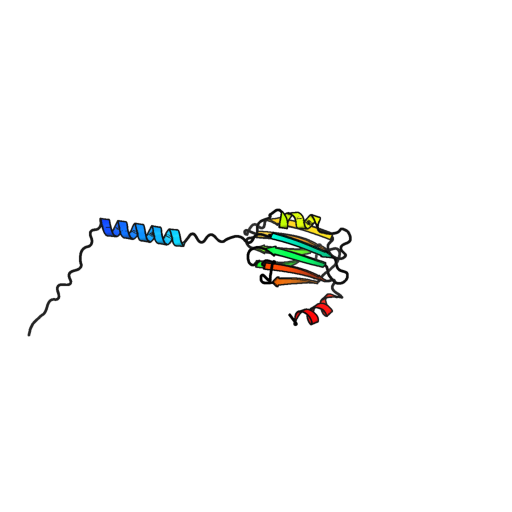O . LEU A 1 123 ? 8.950 5.489 -10.969 1.00 98.31 123 LEU A O 1
ATOM 944 N N . LYS A 1 124 ? 8.646 3.378 -11.690 1.00 96.69 124 LYS A N 1
ATOM 945 C CA . LYS A 1 124 ? 9.798 3.320 -12.605 1.00 96.69 124 LYS A CA 1
ATOM 946 C C . LYS A 1 124 ? 9.429 3.739 -14.032 1.00 96.69 124 LYS A C 1
ATOM 948 O O . LYS A 1 124 ? 10.299 4.182 -14.777 1.00 96.69 124 LYS A O 1
ATOM 953 N N . SER A 1 125 ? 8.160 3.606 -14.394 1.00 94.12 125 SER A N 1
ATOM 954 C CA . SER A 1 125 ? 7.598 3.950 -15.698 1.00 94.12 125 SER A CA 1
ATOM 955 C C . SER A 1 125 ? 6.097 4.220 -15.563 1.00 94.12 125 SER A C 1
ATOM 957 O O . SER A 1 125 ? 5.502 3.966 -14.512 1.00 94.12 125 SER A O 1
ATOM 959 N N . LYS A 1 126 ? 5.472 4.714 -16.636 1.00 95.00 126 LYS A N 1
ATOM 960 C CA . LYS A 1 126 ? 4.013 4.841 -16.717 1.00 95.00 126 LYS A CA 1
ATOM 961 C C . LYS A 1 126 ? 3.340 3.503 -16.422 1.00 95.00 126 LYS A C 1
ATOM 963 O O . LYS A 1 126 ? 3.803 2.463 -16.883 1.00 95.00 126 LYS A O 1
ATOM 968 N N . ALA A 1 127 ? 2.220 3.549 -15.711 1.00 95.69 127 ALA A N 1
ATOM 969 C CA . ALA A 1 127 ? 1.456 2.372 -15.332 1.00 95.69 127 ALA A CA 1
ATOM 970 C C . ALA A 1 127 ? -0.047 2.672 -15.298 1.00 95.69 127 ALA A C 1
ATOM 972 O O . ALA A 1 127 ? -0.466 3.829 -15.273 1.00 95.69 127 ALA A O 1
ATOM 973 N N . VAL A 1 128 ? -0.849 1.614 -15.269 1.00 96.69 128 VAL A N 1
ATOM 974 C CA . VAL A 1 128 ? -2.303 1.653 -15.132 1.00 96.69 128 VAL A CA 1
ATOM 975 C C . VAL A 1 128 ? -2.664 0.995 -13.799 1.00 96.69 128 VAL A C 1
ATOM 977 O O . VAL A 1 128 ? -2.635 -0.235 -13.701 1.00 96.69 128 VAL A O 1
ATOM 980 N N . PRO A 1 129 ? -2.953 1.783 -12.749 1.00 97.19 129 PRO A N 1
ATOM 981 C CA . PRO A 1 129 ? -3.349 1.238 -11.461 1.00 97.19 129 PRO A CA 1
ATOM 982 C C . PRO A 1 129 ? -4.829 0.837 -11.462 1.00 97.19 129 PRO A C 1
ATOM 984 O O . PRO A 1 129 ? -5.671 1.502 -12.067 1.00 97.19 129 PRO A O 1
ATOM 987 N N . ARG A 1 130 ? -5.156 -0.232 -10.741 1.00 97.00 130 ARG A N 1
ATOM 988 C CA . ARG A 1 130 ? -6.522 -0.687 -10.467 1.00 97.00 130 ARG A CA 1
ATOM 989 C C . ARG A 1 130 ? -6.625 -1.067 -9.007 1.00 97.00 130 ARG A C 1
ATOM 991 O O . ARG A 1 130 ? -5.787 -1.813 -8.513 1.00 97.00 130 ARG A O 1
ATOM 998 N N . ALA A 1 131 ? -7.651 -0.576 -8.329 1.00 97.19 131 ALA A N 1
ATOM 999 C CA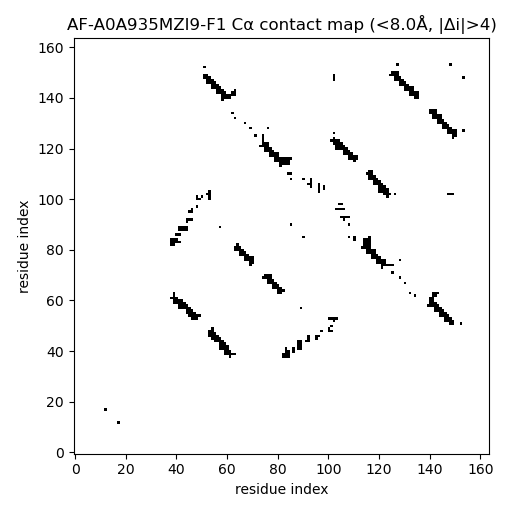 . ALA A 1 131 ? -7.892 -0.919 -6.941 1.00 97.19 131 ALA A CA 1
ATOM 1000 C C . ALA A 1 131 ? -9.311 -1.450 -6.748 1.00 97.19 131 ALA A C 1
ATOM 1002 O O . ALA A 1 131 ? -10.238 -1.040 -7.444 1.00 97.19 131 ALA A O 1
ATOM 1003 N N . PHE A 1 132 ? -9.464 -2.381 -5.813 1.00 96.88 132 PHE A N 1
ATOM 1004 C CA . PHE A 1 132 ? -10.749 -2.947 -5.421 1.00 96.88 132 PHE A CA 1
ATOM 1005 C C . PHE A 1 132 ? -10.688 -3.464 -3.985 1.00 96.88 132 PHE A C 1
ATOM 1007 O O . PHE A 1 132 ? -9.616 -3.749 -3.444 1.00 96.88 132 PHE A O 1
ATOM 1014 N N . VAL A 1 1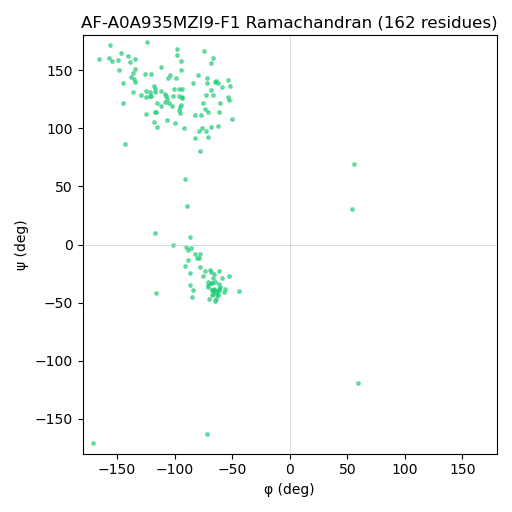33 ? -11.858 -3.566 -3.363 1.00 96.12 133 VAL A N 1
ATOM 1015 C CA . VAL A 1 133 ? -12.022 -4.090 -2.006 1.00 96.12 133 VAL A CA 1
ATOM 1016 C C . VAL A 1 133 ? -12.633 -5.483 -2.046 1.00 96.12 133 VAL A C 1
ATOM 1018 O O . VAL A 1 133 ? -13.484 -5.768 -2.881 1.00 96.12 133 VAL A O 1
ATOM 1021 N N . LEU A 1 134 ? -12.183 -6.342 -1.138 1.00 96.75 134 LEU A N 1
ATOM 1022 C CA . LEU A 1 134 ? -12.721 -7.676 -0.910 1.00 96.75 134 LEU A CA 1
ATOM 1023 C C . LEU A 1 134 ? -13.266 -7.764 0.512 1.00 96.75 134 LEU A C 1
ATOM 1025 O O . LEU A 1 134 ? -12.587 -7.351 1.463 1.00 96.75 134 LEU A O 1
ATOM 1029 N N . ASP A 1 135 ? -14.444 -8.365 0.642 1.00 96.94 135 ASP A N 1
ATOM 1030 C CA . ASP A 1 135 ? -15.023 -8.708 1.934 1.00 96.94 135 ASP A CA 1
ATOM 1031 C C . ASP A 1 135 ? -14.197 -9.789 2.660 1.00 96.94 135 ASP A C 1
ATOM 1033 O O . ASP A 1 135 ? -13.392 -10.508 2.039 1.00 96.94 135 ASP A O 1
ATOM 1037 N N . PRO A 1 136 ? -14.365 -9.911 3.990 1.00 97.69 136 PRO A N 1
ATOM 1038 C CA . PRO A 1 136 ? -13.704 -10.939 4.773 1.00 97.69 136 PRO A CA 1
ATOM 1039 C C . PRO A 1 136 ? -14.068 -12.337 4.273 1.00 97.69 136 PRO A C 1
ATOM 1041 O O . PRO A 1 136 ? -15.231 -12.647 4.022 1.00 97.69 136 PRO A O 1
ATOM 1044 N N . MET A 1 137 ? -13.064 -13.206 4.162 1.00 96.12 137 MET A N 1
ATOM 1045 C CA . MET A 1 137 ? -13.257 -14.587 3.725 1.00 96.12 137 MET A CA 1
ATOM 1046 C C . MET A 1 137 ? -12.294 -15.521 4.455 1.00 96.12 137 MET A C 1
ATOM 1048 O O . MET A 1 137 ? -11.068 -15.385 4.369 1.00 96.12 137 MET A O 1
ATOM 1052 N N . GLY A 1 138 ? -12.852 -16.510 5.156 1.00 95.25 138 GLY A N 1
ATOM 1053 C CA . GLY A 1 138 ? -12.081 -17.436 5.980 1.00 95.25 138 GLY A CA 1
ATOM 1054 C C . GLY A 1 138 ? -11.307 -16.693 7.070 1.00 95.25 138 GLY A C 1
ATOM 1055 O O . GLY A 1 138 ? -11.900 -16.033 7.915 1.00 95.25 138 GLY A O 1
ATOM 1056 N N . LYS A 1 139 ? -9.975 -16.800 7.044 1.00 94.75 139 LYS A N 1
ATOM 1057 C CA . LYS A 1 139 ? -9.081 -16.151 8.020 1.00 94.75 139 LYS A CA 1
ATOM 1058 C C . LYS A 1 139 ? -8.652 -14.727 7.653 1.00 94.75 139 LYS A C 1
ATOM 1060 O O . LYS A 1 139 ? -7.906 -14.125 8.415 1.00 94.75 139 LYS A O 1
ATOM 1065 N N . PHE A 1 140 ? -9.031 -14.240 6.473 1.00 95.50 140 PHE A N 1
ATOM 1066 C CA . PHE A 1 140 ? -8.620 -12.928 5.980 1.00 95.50 140 PHE A CA 1
ATOM 1067 C C . PHE A 1 140 ? -9.702 -11.892 6.279 1.00 95.50 140 PHE A C 1
ATOM 1069 O O . PHE A 1 140 ? -10.878 -12.140 6.001 1.00 95.50 140 PHE A O 1
ATOM 1076 N N . GLY A 1 141 ? -9.293 -10.737 6.805 1.00 97.25 141 GLY A N 1
ATOM 1077 C CA . GLY A 1 141 ? -10.155 -9.573 6.998 1.00 97.25 141 GLY A CA 1
ATOM 1078 C C . GLY A 1 141 ? -10.537 -8.872 5.690 1.00 97.25 141 GLY A C 1
ATOM 1079 O O . GLY A 1 141 ? -10.383 -9.415 4.589 1.00 97.25 141 GLY A O 1
ATOM 1080 N N . TYR A 1 142 ? -11.013 -7.633 5.819 1.00 98.06 142 TYR A N 1
ATOM 1081 C CA . TYR A 1 142 ? -11.256 -6.763 4.668 1.00 98.06 142 TYR A CA 1
ATOM 1082 C C . TYR A 1 142 ? -9.938 -6.502 3.953 1.00 98.06 142 TYR A C 1
ATOM 1084 O O . TYR A 1 142 ? -8.913 -6.301 4.603 1.00 98.06 142 TYR A O 1
ATOM 1092 N N . ARG A 1 143 ? -9.936 -6.505 2.620 1.00 98.12 143 ARG A N 1
ATOM 1093 C CA . ARG A 1 143 ? -8.705 -6.289 1.849 1.00 98.12 143 ARG A CA 1
ATOM 1094 C C . ARG A 1 143 ? -8.903 -5.224 0.797 1.00 98.12 143 ARG A C 1
ATOM 1096 O O . ARG A 1 143 ? -9.805 -5.340 -0.017 1.00 98.12 143 ARG A O 1
ATOM 1103 N N . LEU A 1 144 ? -8.010 -4.244 0.774 1.00 98.50 144 LEU A N 1
ATOM 1104 C CA . LEU A 1 144 ? -7.805 -3.361 -0.365 1.00 98.50 144 LEU A CA 1
ATOM 1105 C C . LEU A 1 144 ? -6.656 -3.921 -1.197 1.00 98.50 144 LEU A C 1
ATOM 1107 O O . LEU A 1 144 ? -5.525 -4.053 -0.718 1.00 98.50 144 LEU A O 1
ATOM 1111 N N . VAL A 1 145 ? -6.962 -4.275 -2.439 1.00 98.50 145 VAL A N 1
ATOM 1112 C CA . VAL A 1 145 ? -6.002 -4.778 -3.416 1.00 98.50 145 VAL A CA 1
ATOM 1113 C C . VAL A 1 145 ? -5.752 -3.678 -4.434 1.00 98.50 145 VAL A C 1
ATOM 1115 O O . VAL A 1 145 ? -6.698 -3.163 -5.018 1.00 98.50 145 VAL A O 1
ATOM 1118 N N . LEU A 1 146 ? -4.486 -3.321 -4.630 1.00 98.62 146 LEU A N 1
ATOM 1119 C CA . LEU A 1 146 ? -4.013 -2.401 -5.656 1.00 98.62 146 LEU A CA 1
ATOM 1120 C C . LEU A 1 146 ? -3.089 -3.164 -6.601 1.00 98.62 146 LEU A C 1
ATOM 1122 O O . LEU A 1 146 ? -1.993 -3.566 -6.212 1.00 98.62 146 LEU A O 1
ATOM 1126 N N . ASP A 1 147 ? -3.522 -3.313 -7.843 1.00 97.94 147 ASP A N 1
ATOM 1127 C CA . ASP A 1 147 ? -2.716 -3.844 -8.929 1.00 97.94 147 ASP A CA 1
ATOM 1128 C C . ASP A 1 147 ? -2.194 -2.714 -9.798 1.00 97.94 147 ASP A C 1
ATOM 1130 O O . ASP A 1 147 ? -2.931 -1.811 -10.189 1.00 97.94 147 ASP A O 1
ATOM 1134 N N . ILE A 1 148 ? -0.910 -2.774 -10.118 1.00 97.62 148 ILE A N 1
ATOM 1135 C CA . ILE A 1 148 ? -0.236 -1.820 -10.987 1.00 97.62 148 ILE A CA 1
ATOM 1136 C C . ILE A 1 148 ? 0.230 -2.597 -12.207 1.00 97.62 148 ILE A C 1
ATOM 1138 O O . ILE A 1 148 ? 1.075 -3.482 -12.091 1.00 97.62 148 ILE A O 1
ATOM 1142 N N . PHE A 1 149 ? -0.338 -2.272 -13.364 1.00 97.12 149 PHE A N 1
ATOM 1143 C CA . PHE A 1 149 ? 0.002 -2.892 -14.641 1.00 97.12 149 PHE A CA 1
ATOM 1144 C C . PHE A 1 149 ? 0.863 -1.942 -15.469 1.00 97.12 149 PHE A C 1
ATOM 1146 O O . PHE A 1 149 ? 0.616 -0.734 -15.446 1.00 97.12 149 PHE A O 1
ATOM 1153 N N . PRO A 1 150 ? 1.817 -2.433 -16.266 1.00 94.94 150 PRO A N 1
ATOM 1154 C CA . PRO A 1 150 ? 2.343 -1.625 -17.351 1.00 94.94 150 PRO A CA 1
ATOM 1155 C C . PRO A 1 150 ? 1.267 -1.430 -18.439 1.00 94.94 150 PRO A C 1
ATOM 1157 O O . PRO A 1 150 ? 0.324 -2.227 -18.532 1.00 94.94 150 PRO A O 1
ATOM 1160 N N . PRO A 1 151 ? 1.358 -0.359 -19.249 1.00 92.50 151 PRO A N 1
ATOM 1161 C CA . PRO A 1 151 ? 0.267 0.048 -20.134 1.00 92.50 151 PRO A CA 1
ATOM 1162 C C . PRO A 1 151 ? -0.120 -1.000 -21.187 1.00 92.50 151 PRO A C 1
ATOM 1164 O O . PRO A 1 151 ? -1.298 -1.129 -21.506 1.00 92.50 151 PRO A O 1
ATOM 1167 N N . ASP A 1 152 ? 0.848 -1.769 -21.685 1.00 91.38 152 ASP A N 1
ATOM 1168 C CA . ASP A 1 152 ? 0.669 -2.846 -22.665 1.00 91.38 152 ASP A CA 1
ATOM 1169 C C . ASP A 1 152 ? -0.113 -4.046 -22.106 1.00 91.38 152 ASP A C 1
ATOM 1171 O O . ASP A 1 152 ? -0.891 -4.667 -22.827 1.00 91.38 152 ASP A O 1
ATOM 1175 N N . ARG A 1 153 ? 0.036 -4.348 -20.811 1.00 88.38 153 ARG A N 1
ATOM 1176 C CA . ARG A 1 153 ? -0.632 -5.488 -20.156 1.00 88.38 153 ARG A CA 1
ATOM 1177 C C . ARG A 1 153 ? -1.986 -5.148 -19.542 1.00 88.38 153 ARG A C 1
ATOM 1179 O O . ARG A 1 153 ? -2.800 -6.039 -19.303 1.00 88.38 153 ARG A O 1
ATOM 1186 N N . ALA A 1 154 ? -2.260 -3.868 -19.306 1.00 85.31 154 ALA A N 1
ATOM 1187 C CA . ALA A 1 154 ? -3.500 -3.427 -18.674 1.00 85.31 154 ALA A CA 1
ATOM 1188 C C . ALA A 1 154 ? -4.754 -3.788 -19.491 1.00 85.31 154 ALA A C 1
ATOM 1190 O O . ALA A 1 154 ? -5.773 -4.168 -18.913 1.00 85.31 154 ALA A O 1
ATOM 1191 N N . ALA A 1 155 ? -4.688 -3.704 -20.823 1.00 76.25 155 ALA A N 1
ATOM 1192 C CA . ALA A 1 155 ? -5.821 -4.002 -21.703 1.00 76.25 155 ALA A CA 1
ATOM 1193 C C . ALA A 1 155 ? -6.309 -5.458 -21.567 1.00 76.25 155 ALA A C 1
ATOM 1195 O O . ALA A 1 155 ? -7.513 -5.704 -21.502 1.00 76.25 155 ALA A O 1
ATOM 1196 N N . ASN A 1 156 ? -5.380 -6.405 -21.412 1.00 68.62 156 ASN A N 1
ATOM 1197 C CA . ASN A 1 156 ? -5.684 -7.836 -21.323 1.00 68.62 156 ASN A CA 1
ATOM 1198 C C . ASN A 1 156 ? -6.265 -8.226 -19.950 1.00 68.62 156 ASN A C 1
ATOM 1200 O O . ASN A 1 156 ? -7.046 -9.165 -19.831 1.00 68.62 156 ASN A O 1
ATOM 1204 N N . ALA A 1 157 ? -5.929 -7.484 -18.890 1.00 64.12 157 ALA A N 1
ATOM 1205 C CA . ALA A 1 157 ? -6.385 -7.786 -17.533 1.00 64.12 157 ALA A CA 1
ATOM 1206 C C . ALA A 1 157 ? -7.873 -7.458 -17.288 1.00 64.12 157 ALA A C 1
ATOM 1208 O O . ALA A 1 157 ? -8.484 -7.994 -16.364 1.00 64.12 157 ALA A O 1
ATOM 1209 N N . SER A 1 158 ? -8.474 -6.552 -18.071 1.00 57.16 158 SER A N 1
ATOM 1210 C CA . SER A 1 158 ? -9.895 -6.166 -17.922 1.00 57.16 158 SER A CA 1
ATOM 1211 C C . SER A 1 158 ? -10.862 -7.297 -18.260 1.00 57.16 158 SER A C 1
ATOM 1213 O O . SER A 1 158 ? -11.932 -7.367 -17.667 1.00 57.16 158 SER A O 1
ATOM 1215 N N . GLU A 1 159 ? -10.470 -8.202 -19.151 1.00 51.91 159 GLU A N 1
ATOM 1216 C CA . GLU A 1 159 ? -11.297 -9.336 -19.567 1.00 51.91 159 GLU A CA 1
ATOM 1217 C C . GLU A 1 159 ? -11.432 -10.382 -18.448 1.00 51.91 159 GLU A C 1
ATOM 1219 O O . GLU A 1 159 ? -12.516 -10.897 -18.191 1.00 51.91 159 GLU A O 1
ATOM 1224 N N . ASN A 1 160 ? -10.362 -10.597 -17.679 1.00 48.91 160 ASN A N 1
ATOM 1225 C CA . ASN A 1 160 ? -10.325 -11.587 -16.599 1.00 48.91 160 ASN A CA 1
ATOM 1226 C C . ASN A 1 160 ? -10.936 -11.101 -15.267 1.00 48.91 160 ASN A C 1
ATOM 1228 O O . ASN A 1 160 ? -11.063 -11.885 -14.332 1.00 48.91 160 ASN A O 1
ATOM 1232 N N . THR A 1 161 ? -11.285 -9.814 -15.148 1.00 49.84 161 THR A N 1
ATOM 1233 C CA . THR A 1 161 ? -11.828 -9.232 -13.899 1.00 49.84 161 THR A CA 1
ATOM 1234 C C . THR A 1 161 ? -13.361 -9.346 -13.814 1.00 49.84 161 THR A C 1
ATOM 1236 O O . THR A 1 161 ? -13.923 -9.190 -12.740 1.00 49.84 161 THR A O 1
ATOM 1239 N N . MET A 1 162 ? -14.049 -9.675 -14.916 1.00 40.78 162 MET A N 1
ATOM 1240 C CA . MET A 1 162 ? -15.522 -9.767 -14.985 1.00 40.78 162 MET A CA 1
ATOM 1241 C C . MET A 1 162 ? -16.093 -11.142 -14.581 1.00 40.78 162 MET A C 1
ATOM 1243 O O . MET A 1 162 ? -17.287 -11.378 -14.747 1.00 40.78 162 MET A O 1
ATOM 1247 N N . ILE A 1 163 ? -15.256 -12.065 -14.096 1.00 40.16 163 ILE A N 1
ATOM 1248 C CA . ILE A 1 163 ? -15.620 -13.475 -13.854 1.00 40.16 163 ILE A CA 1
ATOM 1249 C C . ILE A 1 163 ? -15.544 -13.918 -12.383 1.00 40.16 163 ILE A C 1
ATOM 1251 O O . ILE A 1 163 ? -15.695 -15.111 -12.111 1.00 40.16 163 ILE A O 1
ATOM 1255 N N . HIS A 1 164 ? -15.363 -13.002 -11.425 1.00 39.84 164 HIS A N 1
ATOM 1256 C CA . HIS A 1 164 ? -15.364 -13.316 -9.988 1.00 39.84 164 HIS A CA 1
ATOM 1257 C C . HIS A 1 164 ? -16.251 -12.377 -9.178 1.00 39.84 164 HIS A C 1
ATOM 1259 O O . HIS A 1 164 ? -16.157 -11.150 -9.397 1.00 39.84 164 HIS A O 1
#

Mean predicted aligned error: 10.18 Å

Foldseek 3Di:
DDDDDDDPPPPCPDPVVVVVVVVVVVVVVVVVVPPPPDAKEFPAWAWDQDPFWIKIKTFTQDAWDWDWDFDVVPTKIKIKTARYDDDPRNVCRQVNDDCPRQWFNTWDWDDDPRNTIIIITGTPDDWDKDWDWDPDDDPTHIMIMIITGHPVSPVVVVVVVVPD

Nearest PDB structures (foldseek):
  4bin-assembly1_A  TM=9.431E-01  e=1.387E-11  Escherichia coli K-12
  3jc8-assembly1_Qa  TM=7.313E-01  e=8.643E-04  Myxococcus xanthus DK 1622
  5h3k-assembly1_A  TM=8.096E-01  e=4.980E-01  Synechocystis sp. PCC 6803 substr. Kazusa
  5w6v-assembly1_A  TM=2.801E-01  e=4.450E+00  Homo sapiens
  6koq-assembly1_A  TM=1.468E-01  e=6.822E+00  Mycobacterium tuberculosis H37Rv

Solvent-accessible surface area (backbone atoms only — not comparable to full-atom values): 9586 Å² total; per-residue (Å²): 134,88,85,83,81,81,83,79,83,74,80,78,73,54,71,70,58,56,54,52,51,51,49,51,51,52,53,50,56,56,62,69,68,64,71,79,79,80,62,33,45,55,68,40,59,50,64,45,72,49,94,70,36,38,36,40,37,42,28,16,84,38,80,83,50,70,51,80,48,77,44,81,86,68,40,28,44,38,40,38,33,56,48,26,72,90,43,74,38,53,66,47,46,47,78,56,56,51,86,79,32,84,50,49,65,45,50,48,76,44,80,44,95,83,52,18,30,34,41,38,35,35,38,69,53,76,62,44,75,47,71,52,78,42,75,62,56,93,93,43,50,22,30,44,40,37,40,38,17,42,64,85,51,41,71,66,52,60,72,70,59,80,79,118

Radius of gyration: 27.63 Å; Cα contacts (8 Å, |Δi|>4): 287; chains: 1; bounding box: 95×41×63 Å

pLDDT: mean 87.57, std 15.98, range [39.84, 98.69]